Protein AF-A0A938U398-F1 (afdb_monomer_lite)

pLDDT: mean 88.24, std 13.0, range [44.16, 97.62]

Sequence (87 aa):
MSSARDVPLVGASGAIAGLMGAYLALFPRAQLYQVFLFIRWKVPAWLYVGGWAALNLLLALAELGPLQGGGVSWWCHVGGFVAVGGA

Foldseek 3Di:
DPPPPPPDADDPLLLVLLVLLQCCLVQQQDWDWDADPRDTDTDGSCCVSVVVLVVLVVVQVCCVDPPPDPRDNSVSSNCSNCVRNVD

Secondary structure (DSSP, 8-state):
-----------THHHHHHHHHHHHHH-TT-EEEEEETTEEEEEEHHHHHHHHHHHHHHHHHHTTTT----S--HHHHHHHHHHHH--

Radius of gyration: 15.73 Å; chains: 1; bounding box: 31×34×47 Å

Structure (mmCIF, N/CA/C/O backbone):
data_AF-A0A938U398-F1
#
_entry.id   AF-A0A938U398-F1
#
loop_
_atom_site.group_PDB
_atom_site.id
_atom_site.type_symbol
_atom_site.label_atom_id
_atom_site.label_alt_id
_atom_site.label_comp_id
_atom_site.label_asym_id
_atom_site.label_entity_id
_atom_site.label_seq_id
_atom_site.pdbx_PDB_ins_code
_atom_site.Cartn_x
_atom_site.Cartn_y
_atom_site.Cartn_z
_atom_site.occupancy
_atom_site.B_iso_or_equiv
_atom_site.auth_seq_id
_atom_site.auth_comp_id
_atom_site.auth_asym_id
_atom_site.auth_atom_id
_atom_site.pdbx_PDB_model_num
ATOM 1 N N . MET A 1 1 ? 20.220 -11.231 -34.876 1.00 44.91 1 MET A N 1
ATOM 2 C CA . MET A 1 1 ? 19.756 -10.384 -33.758 1.00 44.91 1 MET A CA 1
ATOM 3 C C . MET A 1 1 ? 18.239 -10.317 -33.833 1.00 44.91 1 MET A C 1
ATOM 5 O O . MET A 1 1 ? 17.717 -9.557 -34.635 1.00 44.91 1 MET A O 1
ATOM 9 N N . SER A 1 2 ? 17.527 -11.189 -33.114 1.00 44.16 2 SER A N 1
ATOM 10 C CA . SER A 1 2 ? 16.068 -11.064 -33.015 1.00 44.16 2 SER A CA 1
ATOM 11 C C . SER A 1 2 ? 15.790 -9.830 -32.167 1.00 44.16 2 SER A C 1
ATOM 13 O O . SER A 1 2 ? 16.203 -9.802 -31.012 1.00 44.16 2 SER A O 1
ATOM 15 N N . SER A 1 3 ? 15.150 -8.815 -32.748 1.00 49.66 3 SER A N 1
ATOM 16 C CA . SER A 1 3 ? 14.554 -7.703 -32.005 1.00 49.66 3 SER A CA 1
ATOM 17 C C . SER A 1 3 ? 13.738 -8.312 -30.865 1.00 49.66 3 SER A C 1
ATOM 19 O O . SER A 1 3 ? 12.816 -9.095 -31.107 1.00 49.66 3 SER A O 1
ATOM 21 N N . ALA A 1 4 ? 14.149 -8.051 -29.623 1.00 57.78 4 ALA A N 1
ATOM 22 C CA . ALA A 1 4 ? 13.287 -8.287 -28.483 1.00 57.78 4 ALA A CA 1
ATOM 23 C C . ALA A 1 4 ? 12.024 -7.475 -28.776 1.00 57.78 4 ALA A C 1
ATOM 25 O O . ALA A 1 4 ? 12.086 -6.258 -28.922 1.00 57.78 4 ALA A O 1
ATOM 26 N N . ARG A 1 5 ? 10.904 -8.159 -29.012 1.00 54.94 5 ARG A N 1
ATOM 27 C CA . ARG A 1 5 ? 9.618 -7.480 -29.068 1.00 54.94 5 ARG A CA 1
ATOM 28 C C . ARG A 1 5 ? 9.397 -6.962 -27.657 1.00 54.94 5 ARG A C 1
ATOM 30 O O . ARG A 1 5 ? 9.222 -7.780 -26.758 1.00 54.94 5 ARG A O 1
ATOM 37 N N . ASP A 1 6 ? 9.453 -5.648 -27.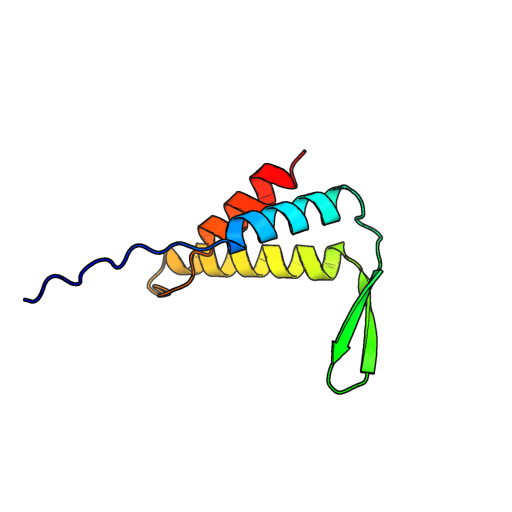476 1.00 66.12 6 ASP A N 1
ATOM 38 C CA . ASP A 1 6 ? 8.980 -4.990 -26.263 1.00 66.12 6 ASP A CA 1
ATOM 39 C C . ASP A 1 6 ? 7.506 -5.357 -26.111 1.00 66.12 6 ASP A C 1
ATOM 41 O O . ASP A 1 6 ? 6.627 -4.777 -26.751 1.00 66.12 6 ASP A O 1
ATOM 45 N N . VAL A 1 7 ? 7.232 -6.422 -25.357 1.00 73.88 7 VAL A N 1
ATOM 46 C CA . VAL A 1 7 ? 5.862 -6.832 -25.077 1.00 73.88 7 VAL A CA 1
ATOM 47 C C . VAL A 1 7 ? 5.270 -5.707 -24.234 1.00 73.88 7 VAL A C 1
ATOM 49 O O . VAL A 1 7 ? 5.785 -5.455 -23.141 1.00 73.88 7 VAL A O 1
ATOM 52 N N . PRO A 1 8 ? 4.239 -4.996 -24.723 1.00 77.06 8 PRO A N 1
ATOM 53 C CA . PRO A 1 8 ? 3.687 -3.869 -23.997 1.00 77.06 8 PRO A CA 1
ATOM 54 C C . PRO A 1 8 ? 3.176 -4.347 -22.640 1.00 77.06 8 PRO A C 1
ATOM 56 O O . PRO A 1 8 ? 2.378 -5.280 -22.541 1.00 77.06 8 PRO A O 1
ATOM 59 N N . LEU A 1 9 ? 3.661 -3.696 -21.589 1.00 80.94 9 LEU A N 1
ATOM 60 C CA . LEU A 1 9 ? 3.265 -3.968 -20.220 1.00 80.94 9 LEU A CA 1
ATOM 61 C C . LEU A 1 9 ? 1.971 -3.206 -19.912 1.00 80.94 9 LEU A C 1
ATOM 63 O O . LEU A 1 9 ? 1.959 -1.977 -19.892 1.00 80.94 9 LEU A O 1
ATOM 67 N N . VAL A 1 10 ? 0.882 -3.937 -19.667 1.00 82.69 10 VAL A N 1
ATOM 68 C CA . VAL A 1 10 ? -0.436 -3.383 -19.315 1.00 82.69 10 VAL A CA 1
ATOM 69 C C . VAL A 1 10 ? -0.911 -4.024 -18.014 1.00 82.69 10 VAL A C 1
ATOM 71 O O . VAL A 1 10 ? -0.866 -5.245 -17.878 1.00 82.69 10 VAL A O 1
ATOM 74 N N . GLY A 1 11 ? -1.390 -3.221 -17.059 1.00 83.94 11 GLY A N 1
ATOM 75 C CA . GLY A 1 11 ? -1.861 -3.734 -15.772 1.00 83.94 11 GLY A CA 1
ATOM 76 C C . GLY A 1 11 ? -2.865 -2.822 -15.071 1.00 83.94 11 GLY A C 1
ATOM 77 O O . GLY A 1 11 ? -2.671 -1.614 -14.978 1.00 83.94 11 GLY A O 1
ATOM 78 N N . ALA A 1 12 ? -3.926 -3.418 -14.516 1.00 92.75 12 ALA A N 1
ATOM 79 C CA . ALA A 1 12 ? -4.923 -2.724 -13.689 1.00 92.75 12 ALA A CA 1
ATOM 80 C C . ALA A 1 12 ? -4.380 -2.304 -12.306 1.00 92.75 12 ALA A C 1
ATOM 82 O O . ALA A 1 12 ? -5.018 -1.545 -11.576 1.00 92.75 12 ALA A O 1
ATOM 83 N N . SER A 1 13 ? -3.199 -2.793 -11.929 1.00 93.88 13 SER A N 1
ATOM 84 C CA . SER A 1 13 ? -2.604 -2.607 -10.607 1.00 93.88 13 SER A CA 1
ATOM 85 C C . SER A 1 13 ? -2.264 -1.150 -10.278 1.00 93.88 13 SER A C 1
ATOM 87 O O . SER A 1 13 ? -2.332 -0.774 -9.112 1.00 93.88 13 SER A O 1
ATOM 89 N N . GLY A 1 14 ? -1.988 -0.299 -11.273 1.00 93.19 14 GLY A N 1
ATOM 90 C CA . GLY A 1 14 ? -1.812 1.143 -11.056 1.00 93.19 14 GLY A CA 1
ATOM 91 C C . GLY A 1 14 ? -3.076 1.827 -10.521 1.00 93.19 14 GLY A C 1
ATOM 92 O O . GLY A 1 14 ? -3.006 2.623 -9.587 1.00 93.19 14 GLY A O 1
ATOM 93 N N . ALA A 1 15 ? -4.254 1.459 -11.036 1.00 94.75 15 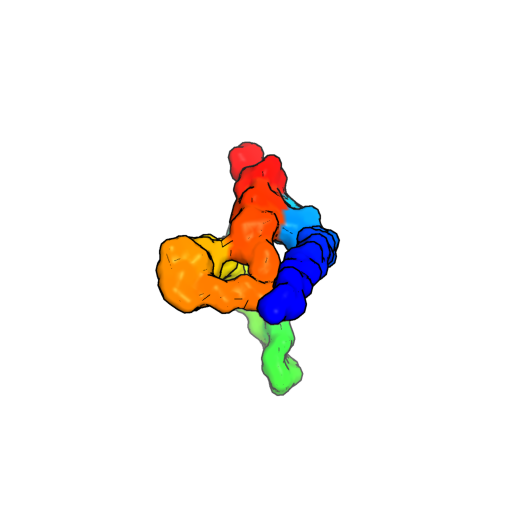ALA A N 1
ATOM 94 C CA . ALA A 1 15 ? -5.526 1.975 -10.528 1.00 94.75 15 ALA A CA 1
ATOM 95 C C . ALA A 1 15 ? -5.795 1.496 -9.091 1.00 94.75 15 ALA A C 1
ATOM 97 O O . ALA A 1 15 ? -6.256 2.267 -8.251 1.00 94.75 15 ALA A O 1
ATOM 98 N N . ILE A 1 16 ? -5.440 0.242 -8.784 1.00 96.00 16 ILE A N 1
ATOM 99 C CA . ILE A 1 16 ? -5.518 -0.306 -7.421 1.00 96.00 16 ILE A CA 1
ATOM 100 C C . ILE A 1 16 ? -4.585 0.466 -6.479 1.00 96.00 16 ILE A C 1
ATOM 102 O O . ILE A 1 16 ? -4.998 0.817 -5.375 1.00 96.00 16 ILE A O 1
ATOM 106 N N . ALA A 1 17 ? -3.367 0.794 -6.921 1.00 96.56 17 ALA A N 1
ATOM 107 C CA . ALA A 1 17 ? -2.438 1.621 -6.154 1.00 96.56 17 ALA A CA 1
ATOM 108 C C . ALA A 1 17 ? -3.043 2.998 -5.832 1.00 96.56 17 ALA A C 1
ATOM 110 O O . ALA A 1 17 ? -2.923 3.469 -4.702 1.00 96.56 17 ALA A O 1
ATOM 111 N N . GLY A 1 18 ? -3.768 3.599 -6.780 1.00 95.88 18 GLY A N 1
ATOM 112 C CA . GLY A 1 18 ? -4.515 4.835 -6.545 1.00 95.88 18 GLY A CA 1
ATOM 113 C C . GLY A 1 18 ? -5.632 4.693 -5.514 1.00 95.88 18 GLY A C 1
ATOM 114 O O . GLY A 1 18 ? -5.732 5.517 -4.606 1.00 95.88 18 GLY A O 1
ATOM 115 N N . LEU A 1 19 ? -6.420 3.615 -5.572 1.00 96.69 19 LEU A N 1
ATOM 116 C CA . LEU A 1 19 ? -7.437 3.330 -4.550 1.00 96.69 19 LEU A CA 1
ATOM 117 C C . LEU A 1 19 ? -6.819 3.139 -3.158 1.00 96.69 19 LEU A C 1
ATOM 119 O O . LEU A 1 19 ? -7.367 3.630 -2.172 1.00 96.69 19 LEU A O 1
ATOM 123 N N . MET A 1 20 ? -5.669 2.464 -3.069 1.00 97.06 20 MET A N 1
ATOM 124 C CA . MET A 1 20 ? -4.925 2.319 -1.814 1.00 97.06 20 MET A CA 1
ATOM 125 C C . MET A 1 20 ? -4.433 3.673 -1.287 1.00 97.06 20 MET A C 1
ATOM 127 O O . MET A 1 20 ? -4.544 3.926 -0.086 1.00 97.06 20 MET A O 1
ATOM 131 N N . GLY A 1 21 ? -3.944 4.550 -2.170 1.00 96.50 21 GLY A N 1
ATOM 132 C CA . GLY A 1 21 ? -3.559 5.923 -1.837 1.00 96.50 21 GLY A CA 1
ATOM 133 C C . GLY A 1 21 ? -4.725 6.733 -1.268 1.00 96.50 21 GLY A C 1
ATOM 134 O O . GLY A 1 21 ? -4.616 7.259 -0.161 1.00 96.50 21 GLY A O 1
ATOM 135 N N . ALA A 1 22 ? -5.869 6.766 -1.961 1.00 96.56 22 ALA A N 1
ATOM 136 C CA . ALA A 1 22 ? -7.073 7.443 -1.465 1.00 96.56 22 ALA A CA 1
ATOM 137 C C . ALA A 1 22 ? -7.566 6.860 -0.137 1.00 96.56 22 ALA A C 1
ATOM 139 O O . ALA A 1 22 ? -7.917 7.608 0.775 1.00 96.56 22 ALA A O 1
ATOM 140 N N . TYR A 1 23 ? -7.572 5.530 0.004 1.00 96.31 23 TYR A N 1
ATOM 141 C CA . TYR A 1 23 ? -7.958 4.894 1.261 1.00 96.31 23 TYR A CA 1
ATOM 142 C C . TYR A 1 23 ? -7.051 5.341 2.409 1.00 96.31 23 TYR A C 1
ATOM 144 O O . TYR A 1 23 ? -7.540 5.633 3.500 1.00 96.31 23 TYR A O 1
ATOM 152 N N . LEU A 1 24 ? -5.739 5.416 2.173 1.00 95.75 24 LEU A N 1
ATOM 153 C CA . LEU A 1 24 ? -4.803 5.861 3.194 1.00 95.75 24 LEU A CA 1
ATOM 154 C C . LEU A 1 24 ? -5.010 7.334 3.570 1.00 95.75 24 LEU A C 1
ATOM 156 O O . LEU A 1 24 ? -4.980 7.654 4.759 1.00 95.75 24 LEU A O 1
ATOM 160 N N . ALA A 1 25 ? -5.244 8.202 2.585 1.00 95.62 25 ALA A N 1
ATOM 161 C CA . ALA A 1 25 ? -5.508 9.621 2.809 1.00 95.62 25 ALA A CA 1
ATOM 162 C C . ALA A 1 25 ? -6.781 9.843 3.644 1.00 95.62 25 ALA A C 1
ATOM 164 O O . ALA A 1 25 ? -6.778 10.614 4.602 1.00 95.62 25 ALA A O 1
ATOM 165 N N . LEU A 1 26 ? -7.853 9.110 3.329 1.00 96.06 26 LEU A N 1
ATOM 166 C CA . LEU A 1 26 ? -9.141 9.219 4.020 1.00 96.06 26 LEU A CA 1
ATOM 167 C C . LEU A 1 26 ? -9.145 8.538 5.395 1.00 96.06 26 LEU A C 1
ATOM 169 O O . LEU A 1 26 ? -9.793 9.014 6.328 1.00 96.06 26 LEU A O 1
ATOM 173 N N . PHE A 1 27 ? -8.431 7.420 5.539 1.00 96.06 27 PHE A N 1
ATOM 174 C CA . PHE A 1 27 ? -8.494 6.566 6.725 1.00 96.06 27 PHE A CA 1
ATOM 175 C C . PHE A 1 27 ? -7.106 6.201 7.284 1.00 96.06 27 PHE A C 1
ATOM 177 O O . PHE A 1 27 ? -6.814 5.019 7.505 1.00 96.06 27 PHE A O 1
ATOM 184 N N . PRO A 1 28 ? -6.248 7.181 7.626 1.00 94.44 28 PRO A N 1
ATOM 185 C CA . PRO A 1 28 ? -4.861 6.918 8.023 1.00 94.44 28 PRO A CA 1
ATOM 186 C C . PRO A 1 28 ? -4.736 6.072 9.298 1.00 94.44 28 PRO A C 1
ATOM 188 O O . PRO A 1 28 ? -3.764 5.339 9.482 1.00 94.44 28 PRO A O 1
ATOM 191 N N . ARG A 1 29 ? -5.738 6.138 10.184 1.00 95.31 29 ARG A N 1
ATOM 192 C CA . ARG A 1 29 ? -5.784 5.395 11.456 1.00 95.31 29 ARG A CA 1
ATOM 193 C C . ARG A 1 29 ? -6.572 4.085 11.382 1.00 95.31 29 ARG A C 1
ATOM 195 O O . ARG A 1 29 ? -6.682 3.400 12.401 1.00 95.31 29 ARG A O 1
ATOM 202 N N . ALA A 1 30 ? -7.117 3.722 10.217 1.00 97.00 30 ALA A N 1
ATOM 203 C CA . ALA A 1 30 ? -7.831 2.459 10.067 1.00 97.00 30 ALA A CA 1
ATOM 204 C C . ALA A 1 30 ? -6.920 1.267 10.385 1.00 97.00 30 ALA A C 1
ATOM 206 O O . ALA A 1 30 ? -5.707 1.314 10.191 1.00 97.00 30 ALA A O 1
ATOM 207 N N . GLN A 1 31 ? -7.518 0.195 10.893 1.00 96.88 31 GLN A N 1
ATOM 208 C CA . GLN A 1 31 ? -6.827 -1.054 11.191 1.00 96.88 31 GLN A CA 1
ATOM 209 C C . GLN A 1 31 ? -7.211 -2.085 10.132 1.00 96.88 31 GLN A C 1
ATOM 211 O O . GLN A 1 31 ? -8.379 -2.461 10.032 1.00 96.88 31 GLN A O 1
ATOM 216 N N . LEU A 1 32 ? -6.234 -2.533 9.351 1.00 94.81 32 LEU A N 1
ATOM 217 C CA . LEU A 1 32 ? -6.398 -3.577 8.349 1.00 94.81 32 LEU A CA 1
ATOM 218 C C . LEU A 1 32 ? -6.186 -4.941 9.000 1.00 94.81 32 LEU A C 1
ATOM 220 O O . LEU A 1 32 ? -5.221 -5.149 9.738 1.00 94.81 32 LEU A O 1
ATOM 224 N N . TYR A 1 33 ? -7.104 -5.868 8.741 1.00 95.12 33 TYR A N 1
ATOM 225 C CA . TYR A 1 33 ? -6.952 -7.246 9.179 1.00 95.12 33 TYR A CA 1
ATOM 226 C C . TYR A 1 33 ? -6.078 -8.002 8.190 1.00 95.12 33 TYR A C 1
ATOM 228 O O . TYR A 1 33 ? -6.507 -8.288 7.076 1.00 95.12 33 TYR A O 1
ATOM 236 N N . GLN A 1 34 ? -4.892 -8.390 8.638 1.00 92.44 34 GLN A N 1
ATOM 237 C CA . GLN A 1 34 ? -4.008 -9.258 7.879 1.00 92.44 34 GLN A CA 1
ATOM 238 C C . GLN A 1 34 ? -4.081 -10.669 8.454 1.00 92.44 34 GLN A C 1
ATOM 240 O O . GLN A 1 34 ? -4.138 -10.852 9.672 1.00 92.44 34 GLN A O 1
ATOM 245 N N . VAL A 1 35 ? -4.110 -11.660 7.567 1.00 93.31 35 VAL A N 1
ATOM 246 C CA . VAL A 1 35 ? -4.128 -13.077 7.928 1.00 93.31 35 VAL A CA 1
ATOM 247 C C . VAL A 1 35 ? -2.828 -13.702 7.450 1.00 93.31 35 VAL A C 1
ATOM 249 O 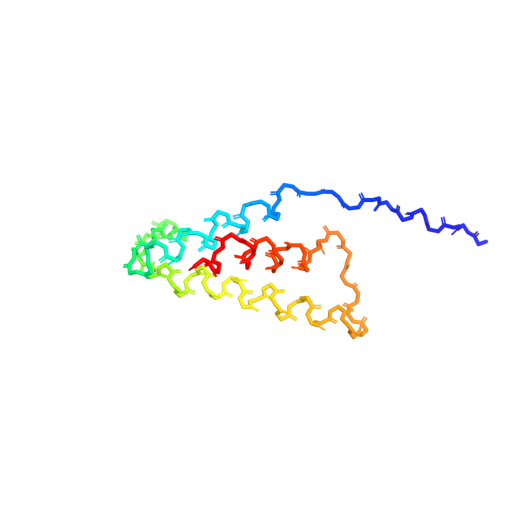O . VAL A 1 35 ? -2.515 -13.642 6.263 1.00 93.31 35 VAL A O 1
ATOM 252 N N . PHE A 1 36 ? -2.093 -14.325 8.363 1.00 90.44 36 PHE A N 1
ATOM 253 C CA . PHE A 1 36 ? -0.919 -15.124 8.039 1.00 90.44 36 PHE A CA 1
ATOM 254 C C . PHE A 1 36 ? -1.034 -16.470 8.736 1.00 90.44 36 PHE A C 1
ATOM 256 O O . PHE A 1 36 ? -1.142 -16.518 9.960 1.00 90.44 36 PHE A O 1
ATOM 263 N N . LEU A 1 37 ? -1.019 -17.553 7.953 1.00 86.19 37 LEU A N 1
ATOM 264 C CA . LEU A 1 37 ? -0.971 -18.925 8.470 1.00 86.19 37 LEU A CA 1
ATOM 265 C C . LEU A 1 37 ? -2.006 -19.152 9.599 1.00 86.19 37 LEU A C 1
ATOM 267 O O . LEU A 1 37 ? -1.689 -19.691 10.651 1.00 86.19 37 LEU A O 1
ATOM 271 N N . PHE A 1 38 ? -3.240 -18.671 9.383 1.00 91.69 38 PHE A N 1
ATOM 272 C CA . PHE A 1 38 ? -4.404 -18.710 10.294 1.00 91.69 38 PHE A CA 1
ATOM 273 C C . PHE A 1 38 ? -4.443 -17.701 11.455 1.00 91.69 38 PHE A C 1
ATOM 275 O O . PHE A 1 38 ? -5.486 -17.564 12.097 1.00 91.69 38 PHE A O 1
ATOM 282 N N . ILE A 1 39 ? -3.382 -16.934 11.701 1.00 92.31 39 ILE A N 1
ATOM 283 C CA . ILE A 1 39 ? -3.376 -15.874 12.717 1.00 92.31 39 ILE A CA 1
ATOM 284 C C . ILE A 1 39 ? -3.839 -14.566 12.079 1.00 92.31 39 ILE A C 1
ATOM 286 O O . ILE A 1 39 ? -3.307 -14.139 11.053 1.00 92.31 39 ILE A O 1
ATOM 290 N N . ARG A 1 40 ? -4.834 -13.917 12.696 1.00 93.12 40 ARG A N 1
ATOM 291 C CA . ARG A 1 40 ? -5.340 -12.613 12.260 1.00 93.12 40 ARG A CA 1
ATOM 292 C C . ARG A 1 40 ? -4.828 -11.512 13.178 1.00 93.12 40 ARG A C 1
ATOM 294 O O . ARG A 1 40 ? -5.151 -11.504 14.364 1.00 93.12 40 ARG A O 1
ATOM 301 N N . TRP A 1 41 ? -4.108 -10.547 12.623 1.00 94.31 41 TRP A N 1
ATOM 302 C CA . TRP A 1 41 ? -3.643 -9.372 13.357 1.00 94.31 41 TRP A CA 1
ATOM 303 C C . TRP A 1 41 ? -4.101 -8.079 12.686 1.00 94.31 41 TRP A C 1
ATOM 305 O O . TRP A 1 41 ? -4.427 -8.043 11.499 1.00 94.31 41 TRP A O 1
ATOM 315 N N . LYS A 1 42 ? -4.160 -7.011 13.480 1.00 95.62 42 LYS A N 1
ATOM 316 C CA . LYS A 1 42 ? -4.517 -5.670 13.020 1.00 95.62 42 LYS A CA 1
ATOM 317 C C . LYS A 1 42 ? -3.241 -4.889 12.739 1.00 95.62 42 LYS A C 1
ATOM 319 O O . LYS A 1 42 ? -2.399 -4.771 13.625 1.00 95.62 42 LYS A O 1
ATOM 324 N N . VAL A 1 43 ? -3.108 -4.363 11.526 1.00 95.44 43 VAL A N 1
ATOM 325 C CA . VAL A 1 43 ? -2.012 -3.464 11.147 1.00 95.44 43 VAL A CA 1
ATOM 326 C C . VAL A 1 43 ? -2.600 -2.093 10.825 1.00 95.44 43 VAL A C 1
ATOM 328 O O . VAL A 1 43 ? -3.579 -2.024 10.080 1.00 95.44 43 VAL A O 1
ATOM 331 N N . PRO A 1 44 ? -2.036 -0.989 11.342 1.00 96.25 44 PRO A N 1
ATOM 332 C CA . PRO A 1 44 ? -2.436 0.343 10.912 1.00 96.25 44 PRO A CA 1
ATOM 333 C C . PRO A 1 44 ? -2.302 0.509 9.396 1.00 96.25 44 PRO A C 1
ATOM 335 O O . PRO A 1 44 ? -1.282 0.133 8.815 1.00 96.25 44 PRO A O 1
ATOM 338 N N . ALA A 1 45 ? -3.313 1.105 8.765 1.00 96.12 45 ALA A N 1
ATOM 339 C CA . ALA A 1 45 ? -3.355 1.321 7.324 1.00 96.12 45 ALA A CA 1
ATOM 340 C C . ALA A 1 45 ? -2.125 2.093 6.833 1.00 96.12 45 ALA A C 1
ATOM 342 O O . ALA A 1 45 ? -1.518 1.685 5.850 1.00 96.12 45 ALA A O 1
ATOM 343 N N . TRP A 1 46 ? -1.695 3.133 7.555 1.00 96.00 46 TRP A N 1
ATOM 344 C CA . TRP A 1 46 ? -0.491 3.898 7.211 1.00 96.00 46 TRP A CA 1
ATOM 345 C C . TRP A 1 46 ? 0.784 3.064 7.188 1.00 96.00 46 TRP A C 1
ATOM 347 O O . TRP A 1 46 ? 1.615 3.261 6.307 1.00 96.00 46 TRP A O 1
ATOM 357 N N . LEU A 1 47 ? 0.925 2.101 8.099 1.00 96.62 47 LEU A N 1
ATOM 358 C CA . LEU A 1 47 ? 2.107 1.250 8.140 1.00 96.62 47 LEU A CA 1
ATOM 359 C C . LEU A 1 47 ? 2.076 0.235 6.997 1.00 96.62 47 LEU A C 1
ATOM 361 O O . LEU A 1 47 ? 3.074 0.040 6.311 1.00 96.62 47 LEU A O 1
ATOM 365 N N . TYR A 1 48 ? 0.920 -0.386 6.770 1.00 95.75 48 TYR A N 1
ATOM 366 C CA . TYR A 1 48 ? 0.775 -1.415 5.747 1.00 95.75 48 TYR A CA 1
ATOM 367 C C . TYR A 1 48 ? 0.822 -0.832 4.329 1.00 95.75 48 TYR A C 1
ATOM 369 O O . TYR A 1 48 ? 1.666 -1.205 3.517 1.00 95.75 48 TYR A O 1
ATOM 377 N N . VAL A 1 49 ? -0.069 0.116 4.039 1.00 96.25 49 VAL A N 1
ATOM 378 C CA . VAL A 1 49 ? -0.199 0.750 2.725 1.00 96.25 49 VAL A CA 1
ATOM 379 C C . VAL A 1 49 ? 0.990 1.666 2.445 1.00 96.25 49 VAL A C 1
ATOM 381 O O . VAL A 1 49 ? 1.539 1.623 1.347 1.00 96.25 49 VAL A O 1
ATOM 384 N N . GLY A 1 50 ? 1.437 2.443 3.437 1.00 95.50 50 GLY A N 1
ATOM 385 C CA . GLY A 1 50 ? 2.617 3.298 3.298 1.00 95.50 50 GLY A CA 1
ATOM 386 C C . GLY A 1 50 ? 3.902 2.489 3.125 1.00 95.50 50 GLY A C 1
ATOM 387 O O . GLY A 1 50 ? 4.704 2.808 2.253 1.00 95.50 50 GLY A O 1
ATOM 388 N N . GLY A 1 51 ? 4.071 1.393 3.874 1.00 96.94 51 GLY A N 1
ATOM 389 C CA . GLY A 1 51 ? 5.196 0.473 3.691 1.00 96.94 51 GLY A CA 1
ATOM 390 C C . GLY A 1 51 ? 5.203 -0.174 2.304 1.00 96.94 51 GLY A C 1
ATOM 391 O O . GLY A 1 51 ? 6.246 -0.238 1.655 1.00 96.94 51 GLY A O 1
ATOM 392 N N . TRP A 1 52 ? 4.034 -0.583 1.802 1.00 96.50 52 TRP A N 1
ATOM 393 C CA . TRP A 1 52 ? 3.896 -1.094 0.438 1.00 96.50 52 TRP A CA 1
ATOM 394 C C . TRP A 1 52 ? 4.245 -0.032 -0.617 1.00 96.50 52 TRP A C 1
ATOM 396 O O . TRP A 1 52 ? 5.007 -0.321 -1.540 1.00 96.50 52 TRP A O 1
ATOM 406 N N . ALA A 1 53 ? 3.758 1.203 -0.477 1.00 96.88 53 ALA A N 1
ATOM 407 C CA . ALA A 1 53 ? 4.085 2.297 -1.395 1.00 96.88 53 ALA A CA 1
ATOM 408 C C . ALA A 1 53 ? 5.586 2.637 -1.374 1.00 96.88 53 ALA A C 1
ATOM 410 O O . ALA A 1 53 ? 6.193 2.810 -2.431 1.00 96.88 53 ALA A O 1
ATOM 411 N N . ALA A 1 54 ? 6.207 2.648 -0.190 1.00 97.62 54 ALA A N 1
ATOM 412 C CA . ALA A 1 54 ? 7.644 2.851 -0.034 1.00 97.62 54 ALA A CA 1
ATOM 413 C C . ALA A 1 54 ? 8.457 1.742 -0.718 1.00 97.62 54 ALA A C 1
ATOM 415 O O . ALA A 1 54 ? 9.418 2.039 -1.420 1.00 97.62 54 ALA A O 1
ATOM 416 N N . LEU A 1 55 ? 8.049 0.475 -0.587 1.00 96.94 55 LEU A N 1
ATOM 417 C CA . LEU A 1 55 ? 8.684 -0.632 -1.306 1.00 96.94 55 LEU A CA 1
ATOM 418 C C . LEU A 1 55 ? 8.576 -0.456 -2.828 1.00 96.94 55 LEU A C 1
ATOM 420 O O . LEU A 1 55 ? 9.568 -0.635 -3.527 1.00 96.94 55 LEU A O 1
ATOM 424 N N . ASN A 1 56 ? 7.405 -0.068 -3.343 1.00 95.94 56 ASN A N 1
ATOM 425 C CA . ASN A 1 56 ? 7.233 0.207 -4.774 1.00 95.94 56 ASN A CA 1
ATOM 426 C C . ASN A 1 56 ? 8.141 1.349 -5.243 1.00 95.94 56 ASN A C 1
ATOM 428 O O . ASN A 1 56 ? 8.729 1.243 -6.313 1.00 95.94 56 ASN A O 1
ATOM 432 N N . LEU A 1 57 ? 8.308 2.400 -4.437 1.00 96.38 57 LEU A N 1
ATOM 433 C CA . LEU A 1 57 ? 9.247 3.478 -4.736 1.00 96.38 57 LEU A CA 1
ATOM 434 C C . LEU A 1 57 ? 10.700 2.982 -4.750 1.00 96.38 57 LEU A C 1
ATOM 436 O O . LEU A 1 57 ? 11.439 3.305 -5.673 1.00 96.38 57 LEU A O 1
ATOM 440 N N . LEU A 1 58 ? 11.111 2.174 -3.771 1.00 95.81 58 LEU A N 1
ATOM 441 C CA . LEU A 1 58 ? 12.464 1.608 -3.730 1.00 95.81 58 LEU A CA 1
ATOM 442 C C . LEU A 1 58 ? 12.751 0.724 -4.948 1.00 95.81 58 LEU A C 1
ATOM 444 O O . LEU A 1 58 ? 13.830 0.817 -5.528 1.00 95.81 58 LEU A O 1
ATOM 448 N N . LEU A 1 59 ? 11.786 -0.102 -5.357 1.00 94.12 59 LEU A N 1
ATOM 449 C CA . LEU A 1 59 ? 11.915 -0.961 -6.534 1.00 94.12 59 LEU A CA 1
ATOM 450 C C . LEU A 1 59 ? 11.922 -0.144 -7.832 1.00 94.12 59 LEU A C 1
ATOM 452 O O . LEU A 1 59 ? 12.751 -0.401 -8.698 1.00 94.12 59 LEU A O 1
ATOM 456 N N . ALA A 1 60 ? 11.089 0.895 -7.930 1.00 93.44 60 ALA A N 1
ATOM 457 C CA . ALA A 1 60 ? 11.102 1.831 -9.053 1.00 93.44 60 ALA A CA 1
ATOM 458 C C . ALA A 1 60 ? 12.451 2.561 -9.185 1.00 93.44 60 ALA A C 1
ATOM 460 O O . ALA A 1 60 ? 12.979 2.719 -10.284 1.00 93.44 60 ALA A O 1
ATOM 461 N N . LEU A 1 61 ? 13.048 2.969 -8.061 1.00 93.81 61 LEU A N 1
ATOM 462 C CA . LEU A 1 61 ? 14.379 3.576 -8.038 1.00 93.81 61 LEU A CA 1
ATOM 463 C C . LEU A 1 61 ? 15.482 2.569 -8.391 1.00 93.81 61 LEU A C 1
ATOM 465 O O . LEU A 1 61 ? 16.450 2.943 -9.050 1.00 93.81 61 LEU A O 1
ATOM 469 N N . ALA A 1 62 ? 15.345 1.300 -7.995 1.00 92.00 62 ALA A N 1
ATOM 470 C CA . ALA A 1 62 ? 16.299 0.249 -8.347 1.00 92.00 62 ALA A CA 1
ATOM 471 C C . ALA A 1 62 ? 16.362 -0.005 -9.866 1.00 92.00 62 ALA A C 1
ATOM 473 O O . ALA A 1 62 ? 17.444 -0.296 -10.380 1.00 92.00 62 ALA A O 1
ATOM 474 N N . GLU A 1 63 ? 15.249 0.189 -10.585 1.00 89.31 63 GLU A N 1
ATOM 475 C CA . GLU A 1 63 ? 15.183 0.099 -12.055 1.00 89.31 63 GLU A CA 1
ATOM 476 C C . GLU A 1 63 ? 15.976 1.185 -12.787 1.00 89.31 63 GLU A C 1
ATOM 478 O O . GLU A 1 63 ? 16.282 1.027 -13.968 1.00 89.31 63 GLU A O 1
ATOM 483 N N . LEU A 1 64 ? 16.345 2.275 -12.105 1.00 87.69 64 LEU A N 1
ATOM 484 C CA . LEU A 1 64 ? 17.252 3.283 -12.663 1.00 87.69 64 LEU A CA 1
ATOM 485 C C . LEU A 1 64 ? 18.712 2.795 -12.692 1.00 87.69 64 LEU A C 1
ATOM 487 O O . LEU A 1 64 ? 19.555 3.402 -13.351 1.00 87.69 64 LEU A O 1
ATOM 491 N N . GLY A 1 65 ? 19.022 1.726 -11.952 1.00 84.62 65 GLY A N 1
ATOM 492 C CA . GLY A 1 65 ? 20.324 1.070 -11.920 1.00 84.62 65 GLY A CA 1
ATOM 493 C C . GLY A 1 65 ? 20.390 -0.180 -12.811 1.00 84.62 65 GLY A C 1
ATOM 494 O O . GLY A 1 65 ? 19.546 -0.395 -13.676 1.00 84.62 65 GLY A O 1
ATOM 495 N N . PRO A 1 66 ? 21.387 -1.059 -12.603 1.00 77.81 66 PRO A N 1
ATOM 496 C CA . PRO A 1 66 ? 21.535 -2.293 -13.384 1.00 77.81 66 PRO A CA 1
ATOM 497 C C . PRO A 1 66 ? 20.460 -3.354 -13.083 1.00 77.81 66 PRO A C 1
ATOM 499 O O . PRO A 1 66 ? 20.393 -4.371 -13.771 1.00 77.81 66 PRO A O 1
ATOM 502 N N . LEU A 1 67 ? 19.621 -3.141 -12.063 1.00 72.00 67 LEU A N 1
ATOM 503 C CA . LEU A 1 67 ? 18.504 -4.019 -11.728 1.00 72.00 67 LEU A CA 1
ATOM 504 C C . LEU A 1 67 ? 17.306 -3.687 -12.619 1.00 72.00 67 LEU A C 1
ATOM 506 O O . LEU A 1 67 ? 16.342 -3.071 -12.181 1.00 72.00 67 LEU A O 1
ATOM 510 N N . GLN A 1 68 ? 17.363 -4.108 -13.880 1.00 69.25 68 GLN A N 1
ATOM 511 C CA . GLN A 1 68 ? 16.213 -4.010 -14.774 1.00 69.25 68 GLN A CA 1
ATOM 512 C C . GLN A 1 68 ? 15.214 -5.125 -14.438 1.00 69.25 68 GLN A C 1
ATOM 514 O O . GLN A 1 68 ? 15.434 -6.299 -14.742 1.00 69.25 68 GLN A O 1
ATOM 519 N N . GLY A 1 69 ? 14.128 -4.754 -13.757 1.00 64.62 69 GLY A N 1
ATOM 520 C CA . GLY A 1 69 ? 12.995 -5.632 -13.489 1.00 64.62 69 GLY A CA 1
ATOM 521 C C . GLY A 1 69 ? 12.150 -5.836 -14.746 1.00 64.62 69 GLY A C 1
ATOM 522 O O . GLY A 1 69 ? 11.791 -4.886 -15.433 1.00 64.62 69 GLY A O 1
ATOM 523 N N . GLY A 1 70 ? 11.822 -7.088 -15.061 1.00 74.88 70 GLY A N 1
ATOM 524 C CA . GLY A 1 70 ? 10.880 -7.424 -16.129 1.00 74.88 70 GLY A CA 1
ATOM 525 C C . GLY A 1 70 ? 9.503 -7.772 -15.565 1.00 74.88 70 GLY A C 1
ATOM 526 O O . GLY A 1 70 ? 9.402 -8.521 -14.596 1.00 74.88 70 GLY A O 1
ATOM 527 N N . GLY A 1 71 ? 8.436 -7.273 -16.194 1.00 81.62 71 GLY A N 1
ATOM 528 C CA . GLY A 1 71 ? 7.062 -7.743 -15.960 1.00 81.62 71 GLY A CA 1
ATOM 529 C C . GLY A 1 71 ? 6.251 -7.013 -14.884 1.00 81.62 71 GLY A C 1
ATOM 530 O O . GLY A 1 71 ? 5.067 -7.306 -14.737 1.00 81.62 71 GLY A O 1
ATOM 531 N N . VAL A 1 72 ? 6.828 -6.042 -14.171 1.00 88.94 72 VAL A N 1
ATOM 532 C CA . VAL A 1 72 ? 6.098 -5.165 -13.238 1.00 88.94 72 VAL A CA 1
ATOM 533 C C . VAL A 1 72 ? 6.549 -3.727 -13.454 1.00 88.94 72 VAL A C 1
ATOM 535 O O . VAL A 1 72 ? 7.738 -3.457 -13.460 1.00 88.94 72 VAL A O 1
ATOM 538 N N . SER A 1 73 ? 5.602 -2.801 -13.615 1.00 91.12 73 SER A N 1
ATOM 539 C CA . SER A 1 73 ? 5.908 -1.372 -13.716 1.00 91.12 73 SER A CA 1
ATOM 540 C C . SER A 1 73 ? 5.756 -0.744 -12.339 1.00 91.12 73 SER A C 1
ATOM 542 O O . SER A 1 73 ? 4.659 -0.332 -11.950 1.00 91.12 73 SER A O 1
ATOM 544 N N . TRP A 1 74 ? 6.849 -0.670 -11.582 1.00 93.75 74 TRP A N 1
ATOM 545 C CA . TRP A 1 74 ? 6.821 -0.077 -10.241 1.00 93.75 74 TRP A CA 1
ATOM 546 C C . TRP A 1 74 ? 6.498 1.420 -10.293 1.00 93.75 74 TRP A C 1
ATOM 548 O O . TRP A 1 74 ? 5.726 1.919 -9.472 1.00 93.75 74 TRP A O 1
ATOM 558 N N . TRP A 1 75 ? 6.982 2.120 -11.324 1.00 93.38 75 TRP A N 1
ATOM 559 C CA . TRP A 1 75 ? 6.626 3.515 -11.595 1.00 93.38 75 TRP A CA 1
ATOM 560 C C . TRP A 1 75 ? 5.122 3.726 -11.807 1.00 93.38 75 TRP A C 1
ATOM 562 O O . TRP A 1 75 ? 4.583 4.734 -11.351 1.00 93.38 75 TRP A O 1
ATOM 572 N N . CYS A 1 76 ? 4.416 2.773 -12.426 1.00 94.00 76 CYS A N 1
ATOM 573 C CA . CYS A 1 76 ? 2.961 2.845 -12.571 1.00 94.00 76 CYS A CA 1
ATOM 574 C C . CYS A 1 76 ? 2.248 2.780 -11.210 1.00 94.00 76 CYS A C 1
ATOM 576 O O . CYS A 1 76 ? 1.295 3.526 -10.982 1.00 94.00 76 CYS A O 1
ATOM 578 N N . HIS A 1 77 ? 2.721 1.947 -10.278 1.00 95.81 77 HIS A N 1
ATOM 579 C CA . HIS A 1 77 ? 2.153 1.891 -8.928 1.00 95.81 77 HIS A CA 1
ATOM 580 C C . HIS A 1 77 ? 2.401 3.183 -8.147 1.00 95.81 77 HIS A C 1
ATOM 582 O O . HIS A 1 77 ? 1.471 3.705 -7.535 1.00 95.81 77 HIS A O 1
ATOM 588 N N . VAL A 1 78 ? 3.624 3.724 -8.200 1.00 96.25 78 VAL A N 1
ATOM 589 C CA . VAL A 1 78 ? 3.963 5.002 -7.549 1.00 96.25 78 VAL A CA 1
ATOM 590 C C . VAL A 1 78 ? 3.106 6.134 -8.118 1.00 96.25 78 VAL A C 1
ATOM 592 O O . VAL A 1 78 ? 2.488 6.880 -7.359 1.00 96.25 78 VAL A O 1
ATOM 595 N N . GLY A 1 79 ? 3.008 6.224 -9.448 1.00 94.38 79 G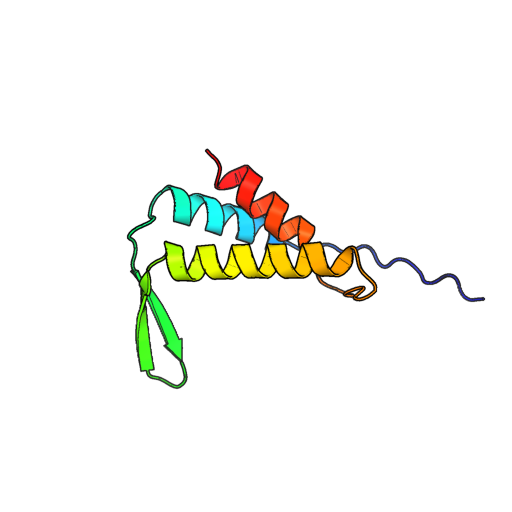LY A N 1
ATOM 596 C CA . GLY A 1 79 ? 2.190 7.226 -10.127 1.00 94.38 79 GLY A CA 1
ATOM 597 C C . GLY A 1 79 ? 0.710 7.116 -9.764 1.00 94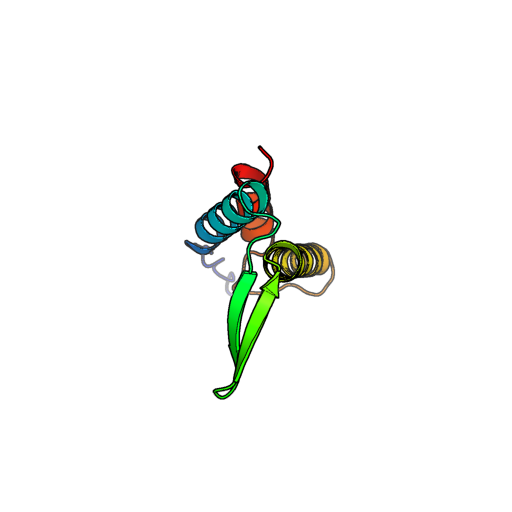.38 79 GLY A C 1
ATOM 598 O O . GLY A 1 79 ? 0.096 8.118 -9.409 1.00 94.38 79 GLY A O 1
ATOM 599 N N . GLY A 1 80 ? 0.153 5.901 -9.774 1.00 94.81 80 GLY A N 1
ATOM 600 C CA . GLY A 1 80 ? -1.231 5.652 -9.369 1.00 94.81 80 GLY A CA 1
ATOM 601 C C . GLY A 1 80 ? -1.497 6.063 -7.921 1.00 94.81 80 GLY A C 1
ATOM 602 O O . GLY A 1 80 ? -2.455 6.788 -7.656 1.00 94.81 80 GLY A O 1
ATOM 603 N N . PHE A 1 81 ? -0.615 5.663 -7.000 1.00 96.38 81 PHE A N 1
ATOM 604 C CA . PHE A 1 81 ? -0.714 5.992 -5.579 1.00 96.38 81 PHE A CA 1
ATOM 605 C C . PHE A 1 81 ? -0.749 7.503 -5.329 1.00 96.38 81 PHE A C 1
ATOM 607 O O . PHE A 1 81 ? -1.614 7.985 -4.600 1.00 96.38 81 PHE A O 1
ATOM 614 N N . VAL A 1 82 ? 0.165 8.251 -5.953 1.00 94.81 82 VAL A N 1
ATOM 615 C CA . VAL A 1 82 ? 0.275 9.707 -5.772 1.00 94.81 82 VAL A CA 1
ATOM 616 C C . VAL A 1 82 ? -0.874 10.446 -6.454 1.00 94.81 82 VAL A C 1
ATOM 618 O O . VAL A 1 82 ? -1.455 11.340 -5.844 1.00 94.81 82 VAL A O 1
ATOM 621 N N . ALA A 1 83 ? -1.240 10.061 -7.680 1.00 93.56 83 ALA A N 1
ATOM 622 C CA . ALA A 1 83 ? -2.260 10.756 -8.467 1.00 93.56 83 ALA A CA 1
ATOM 623 C C . ALA A 1 83 ? -3.639 10.790 -7.790 1.00 93.56 83 ALA A C 1
ATOM 625 O O . ALA A 1 83 ? -4.413 11.713 -8.026 1.00 93.56 83 ALA A O 1
ATOM 626 N N . VAL A 1 84 ? -3.948 9.785 -6.967 1.00 88.56 84 VAL A N 1
ATOM 627 C CA . VAL A 1 84 ? -5.253 9.646 -6.304 1.00 88.56 84 VAL A CA 1
ATOM 628 C C . VAL A 1 84 ? -5.157 9.847 -4.787 1.00 88.56 84 VAL A C 1
ATOM 630 O O . VAL A 1 84 ? -6.088 10.367 -4.181 1.00 88.56 84 VAL A O 1
ATOM 633 N N . GLY A 1 85 ? -4.045 9.454 -4.158 1.00 77.88 85 GLY A N 1
ATOM 634 C CA . GLY A 1 85 ? -3.847 9.569 -2.710 1.00 77.88 85 GLY A CA 1
ATOM 635 C C . GLY A 1 85 ? -3.292 10.906 -2.220 1.00 77.88 85 GLY A C 1
ATOM 636 O O . GLY A 1 85 ? -3.318 11.145 -1.020 1.00 77.88 85 GLY A O 1
ATOM 637 N N . GLY A 1 86 ? -2.775 11.761 -3.107 1.00 65.81 86 GLY A N 1
ATOM 638 C CA . GLY A 1 86 ? -2.153 13.044 -2.754 1.00 65.81 86 GLY A CA 1
ATOM 639 C C . GLY A 1 86 ? -3.090 14.258 -2.709 1.00 65.81 86 GLY A C 1
ATOM 640 O O . GLY A 1 86 ? -2.589 15.373 -2.831 1.00 65.81 86 GLY A O 1
ATOM 641 N N . ALA A 1 87 ? -4.408 14.050 -2.609 1.00 52.50 87 ALA A N 1
ATOM 642 C CA . ALA A 1 87 ? -5.394 15.130 -2.485 1.00 52.50 87 ALA A CA 1
ATO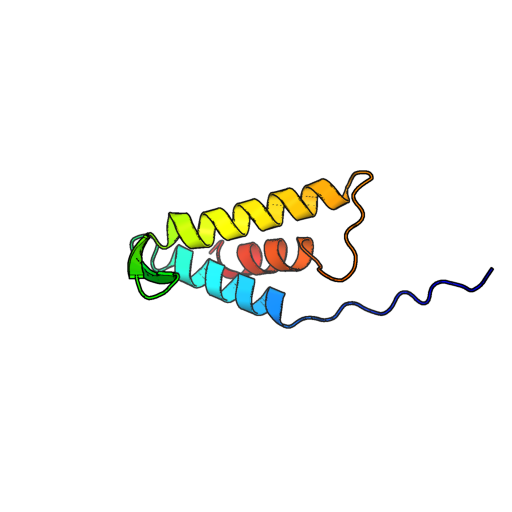M 643 C C . ALA A 1 87 ? -5.288 15.878 -1.146 1.00 52.50 87 ALA A C 1
ATOM 645 O O . ALA A 1 87 ? -5.004 15.219 -0.118 1.00 52.50 87 ALA A O 1
#